Protein AF-A0A8D8B2Z1-F1 (afdb_monomer)

InterPro domains:
  IPR001060 FCH domain [PF00611] (16-86)
  IPR001060 FCH domain [SM00055] (7-92)
  IPR027267 AH/BAR domain superfamily [G3DSA:1.20.1270.60] (11-119)
  IPR027267 AH/BAR domain superfamily [SSF103657] (4-116)
  IPR031160 F-BAR domain [PS51741] (3-119)

Mean predicted aligned error: 5.33 Å

pLDDT: mean 93.52, std 8.11, range [49.59, 98.75]

Solvent-accessible surface area (backbone atoms only — not comparable to full-atom values): 6362 Å² total; per-residue (Å²): 134,87,86,56,69,91,80,71,42,50,72,98,79,70,49,30,65,61,53,52,54,50,53,56,54,48,52,50,53,56,41,51,53,53,28,49,54,41,48,54,53,25,53,54,30,46,52,50,20,54,52,30,45,55,50,19,55,54,31,69,65,56,64,84,64,97,60,36,70,56,32,55,51,54,17,53,55,29,44,54,51,17,50,53,27,47,56,47,27,54,54,33,52,52,48,31,50,53,43,49,51,50,40,53,53,50,52,52,49,55,51,50,54,52,53,66,76,72,109

Organism: Culex pipiens (NCBI:txid7175)

Secondary structure (DSSP, 8-state):
-PPPHHHHS--TT--HHHHHHHHHHHHHHHHHHHHHHHHHHHHHHHHHHHHHHHHHHHHHT--SSTTHHHHHHHHHHHHHHHHHHHHHHHHHHHHHHHHHHHHHHHHHHHHHHHHHTT-

Radius of gyration: 25.55 Å; Cα contacts (8 Å, |Δi|>4): 77; chains: 1; bounding box: 62×23×70 Å

Structure (mmCIF, N/CA/C/O backbone):
data_AF-A0A8D8B2Z1-F1
#
_entry.id   AF-A0A8D8B2Z1-F1
#
loop_
_atom_site.group_PDB
_atom_site.id
_atom_site.type_symbol
_atom_site.label_atom_id
_atom_site.label_alt_id
_atom_site.label_comp_id
_atom_site.label_asym_id
_atom_site.label_entity_id
_atom_site.label_seq_id
_atom_site.pdbx_PDB_ins_code
_atom_site.Cartn_x
_atom_site.Cartn_y
_atom_site.Cartn_z
_atom_site.occupancy
_atom_site.B_iso_or_equiv
_atom_site.auth_seq_id
_atom_site.auth_comp_id
_atom_site.auth_asym_id
_atom_site.auth_atom_id
_atom_site.pdbx_PDB_model_num
ATOM 1 N N . MET A 1 1 ? -35.536 -7.962 4.961 1.00 56.97 1 MET A N 1
ATOM 2 C CA . MET A 1 1 ? -35.765 -7.451 6.326 1.00 56.97 1 MET A CA 1
ATOM 3 C C . MET A 1 1 ? -34.394 -7.140 6.896 1.00 56.97 1 MET A C 1
ATOM 5 O O . MET A 1 1 ? -33.550 -8.027 6.867 1.00 56.97 1 MET A O 1
ATOM 9 N N . THR A 1 2 ? -34.116 -5.891 7.254 1.00 72.94 2 THR A N 1
ATOM 10 C CA . THR A 1 2 ? -32.857 -5.519 7.915 1.00 72.94 2 THR A CA 1
ATOM 11 C C . THR A 1 2 ? -32.929 -5.945 9.376 1.00 72.94 2 THR A C 1
ATOM 13 O O . THR A 1 2 ? -33.965 -5.772 10.006 1.00 72.94 2 THR A O 1
ATOM 16 N N . VAL A 1 3 ? -31.856 -6.548 9.877 1.00 82.06 3 VAL A N 1
ATOM 17 C CA . VAL A 1 3 ? -31.729 -6.991 11.270 1.00 82.06 3 VAL A CA 1
ATOM 18 C C . VAL A 1 3 ? -31.071 -5.849 12.047 1.00 82.06 3 VAL A C 1
ATOM 20 O O . VAL A 1 3 ? -29.980 -5.431 11.662 1.00 82.06 3 VAL A O 1
ATOM 23 N N . ASP A 1 4 ? -31.731 -5.322 13.081 1.00 89.88 4 ASP A N 1
ATOM 24 C CA . ASP A 1 4 ? -31.205 -4.239 13.927 1.00 89.88 4 ASP A CA 1
ATOM 25 C C . ASP A 1 4 ? -30.524 -4.819 15.175 1.00 89.88 4 ASP A C 1
ATOM 27 O O . ASP A 1 4 ? -31.029 -5.756 15.786 1.00 89.88 4 ASP A O 1
ATOM 31 N N . PHE A 1 5 ? -29.379 -4.277 15.591 1.00 92.94 5 PHE A N 1
ATOM 32 C CA . PHE A 1 5 ? -28.723 -4.715 16.825 1.00 92.94 5 PHE A CA 1
ATOM 33 C C . PHE A 1 5 ? -29.603 -4.515 18.067 1.00 92.94 5 PHE A C 1
ATOM 35 O O . PHE A 1 5 ? -29.543 -5.331 18.988 1.00 92.94 5 PHE A O 1
ATOM 42 N N . ASN A 1 6 ? -30.481 -3.511 18.061 1.00 90.69 6 ASN A N 1
ATOM 43 C CA . ASN A 1 6 ? -31.426 -3.264 19.149 1.00 90.69 6 ASN A CA 1
ATOM 44 C C . ASN A 1 6 ? -32.436 -4.395 19.360 1.00 90.69 6 ASN A C 1
ATOM 46 O O . ASN A 1 6 ? -33.009 -4.484 20.438 1.00 90.69 6 ASN A O 1
ATOM 50 N N . ASP A 1 7 ? -32.653 -5.271 18.381 1.00 92.25 7 ASP A N 1
ATOM 51 C CA . ASP A 1 7 ? -33.653 -6.335 18.496 1.00 92.25 7 ASP A CA 1
ATOM 52 C C . ASP A 1 7 ? -33.050 -7.661 19.000 1.00 92.25 7 ASP A C 1
ATOM 54 O O . ASP A 1 7 ? -33.778 -8.527 19.487 1.00 92.25 7 ASP A O 1
ATOM 58 N N . TYR A 1 8 ? -31.723 -7.842 18.909 1.00 91.44 8 TYR A N 1
ATOM 59 C CA . TYR A 1 8 ? -31.089 -9.169 19.045 1.00 91.44 8 TYR A CA 1
ATOM 60 C C . TYR A 1 8 ? -29.963 -9.264 20.085 1.00 91.44 8 TYR A C 1
ATOM 62 O O . TYR A 1 8 ? -29.480 -10.366 20.347 1.00 91.44 8 TYR A O 1
ATOM 70 N N . PHE A 1 9 ? -29.550 -8.160 20.715 1.00 93.75 9 PHE A N 1
ATOM 71 C CA . PHE A 1 9 ? -28.423 -8.139 21.663 1.00 93.75 9 PHE A CA 1
ATOM 72 C C . PHE A 1 9 ? -28.852 -7.998 23.139 1.00 93.75 9 PHE A C 1
ATOM 74 O O . PHE A 1 9 ? -28.111 -7.462 23.957 1.00 93.75 9 PHE A O 1
ATOM 81 N N . TRP A 1 10 ? -30.025 -8.518 23.515 1.00 90.56 10 TRP A N 1
ATOM 82 C CA . TRP A 1 10 ? -30.469 -8.546 24.918 1.00 90.56 10 TRP A CA 1
ATOM 83 C C . TRP A 1 10 ? -30.016 -9.828 25.627 1.00 90.56 10 TRP A C 1
ATOM 85 O O . TRP A 1 10 ? -29.117 -9.777 26.466 1.00 90.56 10 TRP A O 1
ATOM 95 N N . GLY A 1 11 ? -30.558 -10.985 25.218 1.00 88.44 11 GLY A N 1
ATOM 96 C CA . GLY A 1 11 ? -30.230 -12.309 25.768 1.00 88.44 11 GLY A CA 1
ATOM 97 C C . GLY A 1 11 ? -30.464 -12.449 27.284 1.00 88.44 11 GLY A C 1
ATOM 98 O O . GLY A 1 11 ? -30.608 -11.480 28.013 1.00 88.44 11 GLY A O 1
ATOM 99 N N . GLU A 1 12 ? -30.462 -13.674 27.810 1.00 90.81 12 GLU A N 1
ATOM 100 C CA . GLU A 1 12 ? -30.691 -13.897 29.256 1.00 90.81 12 GLU A CA 1
ATOM 101 C C . GLU A 1 12 ? -29.538 -13.391 30.140 1.00 90.81 12 GLU A C 1
ATOM 103 O O . GLU A 1 12 ? -29.710 -13.136 31.330 1.00 90.81 12 GLU A O 1
ATOM 108 N N . LYS A 1 13 ? -28.341 -13.252 29.557 1.00 91.31 13 LYS A N 1
ATOM 109 C CA . LYS A 1 13 ? -27.119 -12.832 30.258 1.00 91.31 13 LYS A CA 1
ATOM 110 C C . LYS A 1 13 ? -26.912 -11.316 30.276 1.00 91.31 13 LYS A C 1
ATOM 112 O O . LYS A 1 13 ? -25.945 -10.875 30.890 1.00 91.31 13 LYS A O 1
ATOM 117 N N . ASN A 1 14 ? -27.767 -10.540 29.600 1.00 89.75 14 ASN A N 1
ATOM 118 C CA . ASN A 1 14 ? -27.690 -9.076 29.511 1.00 89.75 14 ASN A CA 1
ATOM 119 C C . ASN A 1 14 ? -26.302 -8.541 29.102 1.00 89.75 14 ASN A C 1
ATOM 121 O O . ASN A 1 14 ? -25.871 -7.485 29.556 1.00 89.75 14 ASN A O 1
ATOM 125 N N . ASN A 1 15 ? -25.565 -9.282 28.269 1.00 93.19 15 ASN A N 1
ATOM 126 C CA . ASN A 1 15 ? -24.175 -8.976 27.918 1.00 93.19 15 ASN A CA 1
ATOM 127 C C . ASN A 1 15 ? -23.997 -8.480 26.476 1.00 93.19 15 ASN A C 1
ATOM 129 O O . ASN A 1 15 ? -22.863 -8.358 26.013 1.00 93.19 15 ASN A O 1
ATOM 133 N N . GLY A 1 16 ? -25.078 -8.221 25.737 1.00 93.44 16 GLY A N 1
ATOM 134 C CA . GLY A 1 16 ? -24.956 -7.887 24.320 1.00 93.44 16 GLY A CA 1
ATOM 135 C C . GLY A 1 16 ? -24.307 -6.531 24.048 1.00 93.44 16 GLY A C 1
ATOM 136 O O . GLY A 1 16 ? -23.599 -6.421 23.051 1.00 93.44 16 GLY A O 1
ATOM 137 N N . TYR A 1 17 ? -24.418 -5.552 24.956 1.00 91.44 17 TYR A N 1
ATOM 138 C CA . TYR A 1 17 ? -23.630 -4.316 24.856 1.00 91.44 17 TYR A CA 1
ATOM 139 C C . TYR A 1 17 ? -22.123 -4.610 24.834 1.00 91.44 17 TYR A C 1
ATOM 141 O O . TYR A 1 17 ? -21.425 -4.139 23.941 1.00 91.44 17 TYR A O 1
ATOM 149 N N . GLU A 1 18 ? -21.622 -5.450 25.748 1.00 91.62 18 GLU A N 1
ATOM 150 C CA . GLU A 1 18 ? -20.200 -5.823 25.781 1.00 91.62 18 GLU A CA 1
ATOM 151 C C . GLU A 1 18 ? -19.782 -6.526 24.482 1.00 91.62 18 GLU A C 1
ATOM 153 O O . GLU A 1 18 ? -18.720 -6.238 23.934 1.00 91.62 18 GLU A O 1
ATOM 158 N N . VAL A 1 19 ? -20.637 -7.397 23.932 1.00 94.00 19 VAL A N 1
ATOM 159 C CA . VAL A 1 19 ? -20.384 -8.048 22.636 1.00 94.00 19 VAL A CA 1
ATOM 160 C C . VAL A 1 19 ? -20.254 -7.013 21.514 1.00 94.00 19 VAL A C 1
ATOM 162 O O . VAL A 1 19 ? -19.293 -7.062 20.743 1.00 94.00 19 VAL A O 1
ATOM 165 N N . LEU A 1 20 ? -21.181 -6.055 21.429 1.00 93.50 20 LEU A N 1
ATOM 166 C CA . LEU A 1 20 ? -21.147 -4.986 20.426 1.00 93.50 20 LEU A CA 1
ATOM 167 C C . LEU A 1 20 ? -19.947 -4.051 20.620 1.00 93.50 20 LEU A C 1
ATOM 169 O O . LEU A 1 20 ? -19.302 -3.659 19.646 1.00 93.50 20 LEU A O 1
ATOM 173 N N . TYR A 1 21 ? -19.596 -3.744 21.866 1.00 91.44 21 TYR A N 1
ATOM 174 C CA . TYR A 1 21 ? -18.456 -2.907 22.214 1.00 91.44 21 TYR A CA 1
ATOM 175 C C . TYR A 1 21 ? -17.119 -3.564 21.841 1.00 91.44 21 TYR A C 1
ATOM 177 O O . TYR A 1 21 ? -16.233 -2.917 21.272 1.00 91.44 21 TYR A O 1
ATOM 185 N N . GLN A 1 22 ? -16.974 -4.870 22.082 1.00 92.06 22 GLN A N 1
ATOM 186 C CA . GLN A 1 22 ? -15.814 -5.629 21.612 1.00 92.06 22 GLN A CA 1
ATOM 187 C C . GLN A 1 22 ? -15.789 -5.724 20.082 1.00 92.06 22 GLN A C 1
ATOM 189 O O . GLN A 1 22 ? -14.739 -5.497 19.480 1.00 92.06 22 GLN A O 1
ATOM 194 N N . ASN A 1 23 ? -16.937 -5.954 19.435 1.00 93.12 23 ASN A N 1
ATOM 195 C CA . ASN A 1 23 ? -17.054 -5.928 17.973 1.00 93.12 23 ASN A CA 1
ATOM 196 C C . ASN A 1 23 ? -16.581 -4.593 17.373 1.00 93.12 23 ASN A C 1
ATOM 198 O O . ASN A 1 23 ? -15.789 -4.573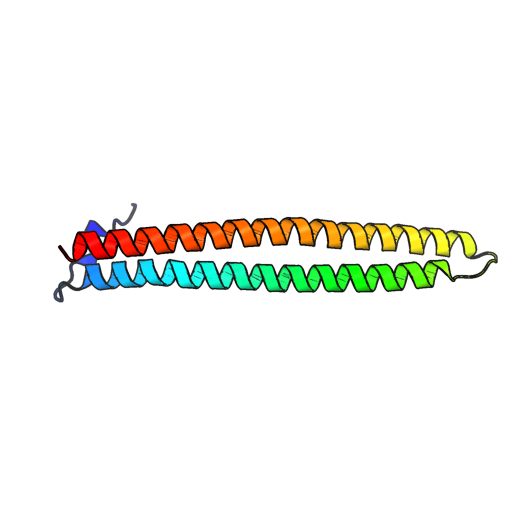 16.430 1.00 93.12 23 ASN A O 1
ATOM 202 N N . MET A 1 24 ? -16.986 -3.473 17.970 1.00 93.00 24 MET A N 1
ATOM 203 C CA . MET A 1 24 ? -16.515 -2.144 17.587 1.00 93.00 24 MET A CA 1
ATOM 204 C C . MET A 1 24 ? -14.982 -2.034 17.706 1.00 93.00 24 MET A C 1
ATOM 206 O O . MET A 1 24 ? -14.315 -1.588 16.770 1.00 93.00 24 MET A O 1
ATOM 210 N N . LYS A 1 25 ? -14.388 -2.498 18.817 1.00 91.00 25 LYS A N 1
ATOM 211 C CA . LYS A 1 25 ? -12.924 -2.504 19.001 1.00 91.00 25 LYS A CA 1
ATOM 212 C C . LYS A 1 25 ? -12.192 -3.338 17.952 1.00 91.00 25 LYS A C 1
ATOM 214 O O . LYS A 1 25 ? -11.144 -2.893 17.476 1.00 91.00 25 LYS A O 1
ATOM 219 N N . TYR A 1 26 ? -12.731 -4.494 17.561 1.00 94.69 26 TYR A N 1
ATOM 220 C CA . TYR A 1 26 ? -12.143 -5.326 16.505 1.00 94.69 26 TYR A CA 1
ATOM 221 C C . TYR A 1 26 ? -12.030 -4.578 15.172 1.00 94.69 26 TYR A C 1
ATOM 223 O O . TYR A 1 26 ? -11.026 -4.733 14.475 1.00 94.69 26 TYR A O 1
ATOM 231 N N . GLY A 1 27 ? -12.977 -3.687 14.857 1.00 95.00 27 GLY A N 1
ATOM 232 C CA . GLY A 1 27 ? -12.921 -2.846 13.656 1.00 95.00 27 GLY A CA 1
ATOM 233 C C . GLY A 1 27 ? -11.645 -1.998 13.551 1.00 95.00 27 GLY A C 1
ATOM 234 O O . GLY A 1 27 ? -11.111 -1.806 12.455 1.00 95.00 27 GLY A O 1
ATOM 235 N N . LEU A 1 28 ? -11.087 -1.550 14.683 1.00 95.44 28 LEU A N 1
ATOM 236 C CA . LEU A 1 28 ? -9.812 -0.825 14.701 1.00 95.44 28 LEU A CA 1
ATOM 237 C C . LEU A 1 28 ? -8.621 -1.733 14.367 1.00 95.44 28 LEU A C 1
ATOM 239 O O . LEU A 1 28 ? -7.725 -1.294 13.646 1.00 95.44 28 LEU A O 1
ATOM 243 N N . SER A 1 29 ? -8.605 -2.977 14.861 1.00 95.62 29 SER A N 1
ATOM 244 C CA . SER A 1 29 ? -7.554 -3.950 14.515 1.00 95.62 29 SER A CA 1
ATOM 245 C C . SER A 1 29 ? -7.588 -4.274 13.027 1.00 95.62 29 SER A C 1
ATOM 247 O O . SER A 1 29 ? -6.587 -4.089 12.339 1.00 95.62 29 SER A O 1
ATOM 249 N N . ALA A 1 30 ? -8.771 -4.614 12.507 1.00 97.69 30 ALA A N 1
ATOM 250 C CA . ALA A 1 30 ? -8.966 -4.929 11.094 1.00 97.69 30 ALA A CA 1
ATOM 251 C C . ALA A 1 30 ? -8.522 -3.775 10.175 1.00 97.69 30 ALA A C 1
ATOM 253 O O . ALA A 1 30 ? -7.900 -3.991 9.137 1.00 97.69 30 ALA A O 1
ATOM 254 N N . THR A 1 31 ? -8.778 -2.527 10.581 1.00 98.19 31 THR A N 1
ATOM 255 C CA . THR A 1 31 ? -8.323 -1.341 9.839 1.00 98.19 31 THR A CA 1
ATOM 256 C C . THR A 1 31 ? -6.793 -1.226 9.814 1.00 98.19 31 THR A C 1
ATOM 258 O O . THR A 1 31 ? -6.213 -0.895 8.778 1.00 98.19 31 THR A O 1
ATOM 261 N N . LYS A 1 32 ? -6.120 -1.496 10.940 1.00 97.62 32 LYS A N 1
ATOM 262 C CA . LYS A 1 32 ? -4.650 -1.456 11.026 1.00 97.62 32 LYS A CA 1
ATOM 263 C C . LYS A 1 32 ? -4.003 -2.564 10.197 1.00 97.62 32 LYS A C 1
ATOM 265 O O . LYS A 1 32 ? -3.056 -2.281 9.468 1.00 97.62 32 LYS A O 1
ATOM 270 N N . GLU A 1 33 ? -4.552 -3.773 10.251 1.00 98.25 33 GLU A N 1
ATOM 271 C CA . GLU A 1 33 ? -4.116 -4.911 9.431 1.00 98.25 33 GLU A CA 1
ATOM 272 C C . GLU A 1 33 ? -4.255 -4.602 7.932 1.00 98.25 33 GLU A C 1
ATOM 274 O O . GLU A 1 33 ? -3.339 -4.855 7.149 1.00 98.25 33 GLU A O 1
ATOM 279 N N . LEU A 1 34 ? -5.354 -3.955 7.525 1.00 98.44 34 LEU A N 1
ATOM 280 C CA . LEU A 1 34 ? -5.543 -3.516 6.141 1.00 98.44 34 LEU A CA 1
ATOM 281 C C . LEU A 1 34 ? -4.484 -2.487 5.706 1.00 98.44 34 LEU A C 1
ATOM 283 O O . LEU A 1 34 ? -3.959 -2.569 4.592 1.00 98.44 34 LEU A O 1
ATOM 287 N N . ALA A 1 35 ? -4.150 -1.524 6.572 1.00 98.50 35 ALA A N 1
ATOM 288 C CA . ALA A 1 35 ? -3.098 -0.546 6.293 1.00 98.50 35 ALA A CA 1
ATOM 289 C C . ALA A 1 35 ? -1.724 -1.215 6.129 1.00 98.50 35 ALA A C 1
ATOM 291 O O . ALA A 1 35 ? -0.945 -0.825 5.258 1.00 98.50 35 ALA A O 1
ATOM 292 N N . GLU A 1 36 ? -1.429 -2.223 6.950 1.00 98.50 36 GLU A N 1
ATOM 293 C CA . GLU A 1 36 ? -0.190 -2.994 6.878 1.00 98.50 36 GLU A CA 1
ATOM 294 C C . GLU A 1 36 ? -0.094 -3.806 5.585 1.00 98.50 36 GLU A C 1
ATOM 296 O O . GLU A 1 36 ? 0.913 -3.715 4.884 1.00 98.50 36 GLU A O 1
ATOM 301 N N . TYR A 1 37 ? -1.173 -4.480 5.182 1.00 98.69 37 TYR A N 1
ATOM 302 C CA . TYR A 1 37 ? -1.225 -5.182 3.900 1.00 98.69 37 TYR A CA 1
ATOM 303 C C . TYR A 1 37 ? -0.904 -4.259 2.713 1.00 98.69 37 TYR A C 1
ATOM 305 O O . TYR A 1 37 ? -0.102 -4.602 1.841 1.00 98.69 37 TYR A O 1
ATOM 313 N N . PHE A 1 38 ? -1.495 -3.059 2.667 1.00 98.69 38 PHE A N 1
ATOM 314 C CA . PHE A 1 38 ? -1.212 -2.115 1.583 1.00 98.69 38 PHE A CA 1
ATOM 315 C C . PHE A 1 38 ? 0.192 -1.509 1.656 1.00 98.69 38 PHE A C 1
ATOM 317 O O . PHE A 1 38 ? 0.757 -1.179 0.610 1.00 98.69 38 PHE A O 1
ATOM 324 N N . ARG A 1 39 ? 0.785 -1.405 2.851 1.00 98.56 39 ARG A N 1
ATOM 325 C CA . ARG A 1 39 ? 2.192 -1.022 3.014 1.00 98.56 39 ARG A CA 1
ATOM 326 C C . ARG A 1 39 ? 3.113 -2.078 2.406 1.00 98.56 39 ARG A C 1
ATOM 328 O O . ARG A 1 39 ? 3.950 -1.727 1.579 1.00 98.56 39 ARG A O 1
ATOM 335 N N . GLU A 1 40 ? 2.888 -3.354 2.711 1.00 98.69 40 GLU A N 1
ATOM 336 C CA . GLU A 1 40 ? 3.635 -4.460 2.101 1.00 98.69 40 GLU A CA 1
ATOM 337 C C . GLU A 1 40 ? 3.436 -4.516 0.587 1.00 98.69 40 GLU A C 1
ATOM 339 O O . GLU A 1 40 ? 4.389 -4.674 -0.181 1.00 98.69 40 GLU A O 1
ATOM 344 N N . ARG A 1 41 ? 2.207 -4.274 0.118 1.00 98.44 41 ARG A N 1
ATOM 345 C CA . ARG A 1 41 ? 1.947 -4.159 -1.316 1.00 98.44 41 ARG A CA 1
ATOM 346 C C . ARG A 1 41 ? 2.740 -3.014 -1.951 1.00 98.44 41 ARG A C 1
ATOM 348 O O . ARG A 1 41 ? 3.253 -3.193 -3.051 1.00 98.44 41 ARG A O 1
ATOM 355 N N . SER A 1 42 ? 2.856 -1.866 -1.285 1.00 98.56 42 SER A N 1
ATOM 356 C CA . SER A 1 42 ? 3.659 -0.733 -1.763 1.00 98.56 42 SER A CA 1
ATOM 357 C C . SER A 1 42 ? 5.144 -1.100 -1.861 1.00 98.56 42 SER A C 1
ATOM 359 O O . SER A 1 42 ? 5.759 -0.876 -2.903 1.00 98.56 42 SER A O 1
ATOM 361 N N . ASN A 1 43 ? 5.691 -1.775 -0.842 1.00 98.38 43 ASN A N 1
ATOM 362 C CA . ASN A 1 43 ? 7.080 -2.251 -0.825 1.00 98.38 43 ASN A CA 1
ATOM 363 C C . ASN A 1 43 ? 7.385 -3.191 -2.008 1.00 98.38 43 ASN A C 1
ATOM 365 O O . ASN A 1 43 ? 8.419 -3.056 -2.669 1.00 98.38 43 ASN A O 1
ATOM 369 N N . LEU A 1 44 ? 6.469 -4.117 -2.320 1.00 98.56 44 LEU A N 1
ATOM 370 C CA . LEU A 1 44 ? 6.601 -5.020 -3.471 1.00 98.56 44 LEU A CA 1
ATOM 371 C C . LEU A 1 44 ? 6.627 -4.263 -4.804 1.00 98.56 44 LEU A C 1
ATOM 373 O O . LEU A 1 44 ? 7.417 -4.577 -5.694 1.00 98.56 44 LEU A O 1
ATOM 377 N N . GLU A 1 45 ? 5.769 -3.258 -4.962 1.00 98.56 45 GLU A N 1
ATOM 378 C CA . GLU A 1 45 ? 5.706 -2.461 -6.189 1.00 98.56 45 GLU A CA 1
ATOM 379 C C . GLU A 1 45 ? 6.953 -1.570 -6.342 1.00 98.56 45 GLU A C 1
ATOM 381 O O . GLU A 1 45 ? 7.470 -1.427 -7.453 1.00 98.56 45 GLU A O 1
ATOM 386 N N . GLU A 1 46 ? 7.509 -1.053 -5.242 1.00 98.62 46 GLU A N 1
ATOM 387 C CA . G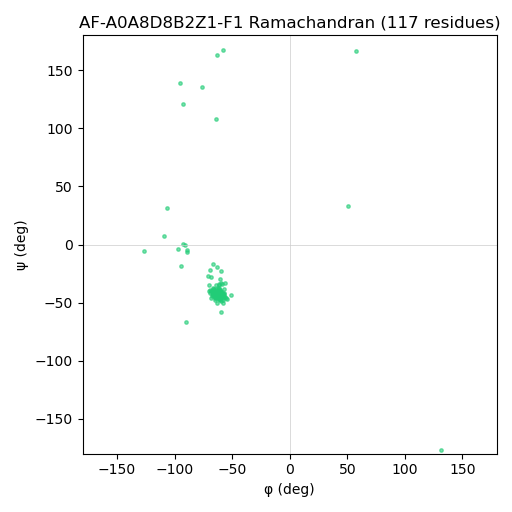LU A 1 46 ? 8.783 -0.325 -5.249 1.00 98.62 46 GLU A CA 1
ATOM 388 C C . GLU A 1 46 ? 9.952 -1.237 -5.648 1.00 98.62 46 GLU A C 1
ATOM 390 O O . GLU A 1 46 ? 10.792 -0.868 -6.477 1.00 98.62 46 GLU A O 1
ATOM 395 N N . TYR A 1 47 ? 9.994 -2.455 -5.103 1.00 98.56 47 TYR A N 1
ATOM 396 C CA . TYR A 1 47 ? 10.987 -3.458 -5.476 1.00 98.56 47 TYR A CA 1
ATOM 397 C C . TYR A 1 47 ? 10.916 -3.802 -6.972 1.00 98.56 47 TYR A C 1
ATOM 399 O O . TYR A 1 47 ? 11.947 -3.808 -7.653 1.00 98.56 47 TYR A O 1
ATOM 407 N N . ASN A 1 48 ? 9.709 -3.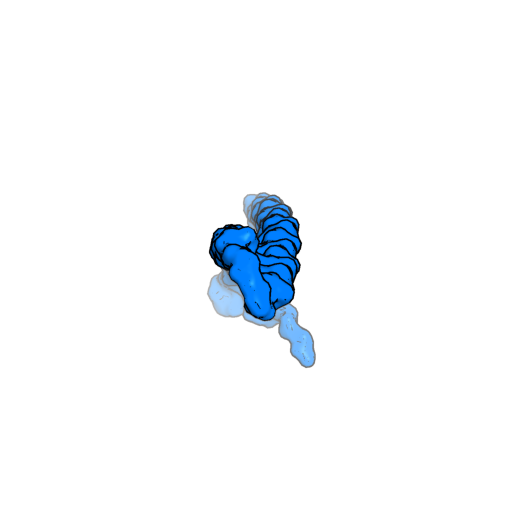995 -7.511 1.00 98.50 48 ASN A N 1
ATOM 408 C CA . ASN A 1 48 ? 9.496 -4.249 -8.938 1.00 98.50 48 ASN A CA 1
ATOM 409 C C . ASN A 1 48 ? 9.994 -3.091 -9.812 1.00 98.50 48 ASN A C 1
ATOM 411 O O . ASN A 1 48 ? 10.725 -3.325 -10.776 1.00 98.50 48 ASN A O 1
ATOM 415 N N . SER A 1 49 ? 9.676 -1.843 -9.454 1.00 98.62 49 SER A N 1
ATOM 416 C CA . SER A 1 49 ? 10.188 -0.658 -10.158 1.00 98.62 49 SER A CA 1
ATOM 417 C C . SER A 1 49 ? 11.725 -0.624 -10.172 1.00 98.62 49 SER A C 1
ATOM 419 O O . SER A 1 49 ? 12.350 -0.439 -11.222 1.00 98.62 49 SER A O 1
ATOM 421 N N . LYS A 1 50 ? 12.372 -0.908 -9.034 1.00 98.56 50 LYS A N 1
ATOM 422 C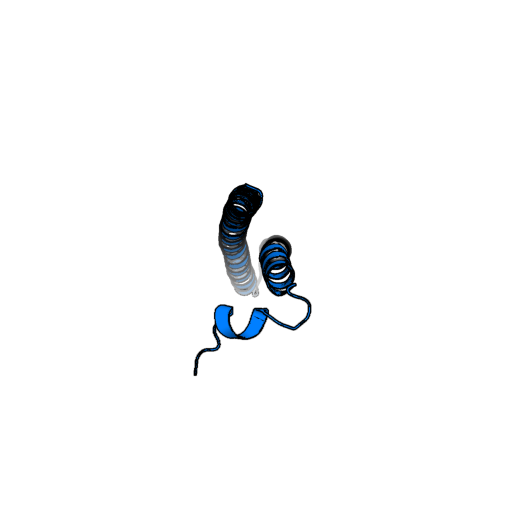 CA . LYS A 1 50 ? 13.841 -0.979 -8.940 1.00 98.56 50 LYS A CA 1
ATOM 423 C C . LYS A 1 50 ? 14.430 -2.080 -9.828 1.00 98.56 50 LYS A C 1
ATOM 425 O O . LYS A 1 50 ? 15.448 -1.846 -10.482 1.00 98.56 50 LYS A O 1
ATOM 430 N N . LEU A 1 51 ? 13.819 -3.266 -9.875 1.00 98.50 51 LEU A N 1
ATOM 431 C CA . LEU A 1 51 ? 14.276 -4.363 -10.738 1.00 98.50 51 LEU A CA 1
ATOM 432 C C . LEU A 1 51 ? 14.144 -4.026 -12.226 1.00 98.50 51 LEU A C 1
ATOM 434 O O . LEU A 1 51 ? 15.092 -4.238 -12.985 1.00 98.50 51 LEU A O 1
ATOM 438 N N . LEU A 1 52 ? 13.011 -3.456 -12.632 1.00 98.56 52 LEU A N 1
ATOM 439 C CA . LEU A 1 52 ? 12.778 -3.035 -14.013 1.00 98.56 52 LEU A CA 1
ATOM 440 C C . LEU A 1 52 ? 13.754 -1.935 -14.432 1.00 98.56 52 LEU A C 1
ATOM 442 O O . LEU A 1 52 ? 14.349 -2.020 -15.500 1.00 98.56 52 LEU A O 1
ATOM 446 N N . THR A 1 53 ? 14.023 -0.967 -13.556 1.00 98.31 53 THR A N 1
ATOM 447 C CA . THR A 1 53 ? 15.033 0.075 -13.804 1.00 98.31 53 THR A CA 1
ATOM 448 C C . THR A 1 53 ? 16.422 -0.531 -14.036 1.00 98.31 53 THR A C 1
ATOM 450 O O . THR A 1 53 ? 17.122 -0.168 -14.980 1.00 98.31 53 THR A O 1
ATOM 453 N N . LYS A 1 54 ? 16.822 -1.519 -13.222 1.00 98.00 54 LYS A N 1
ATOM 454 C CA . LYS A 1 54 ? 18.089 -2.243 -13.425 1.00 98.00 54 LYS A CA 1
ATOM 455 C C . LYS A 1 54 ? 18.121 -2.987 -14.764 1.00 98.00 54 LYS A C 1
ATOM 457 O O . LYS A 1 54 ? 19.162 -3.000 -15.418 1.00 98.00 54 LYS A O 1
ATOM 462 N N . LEU A 1 55 ? 17.012 -3.606 -15.169 1.00 97.25 55 LEU A N 1
ATOM 463 C CA . LEU A 1 55 ? 16.907 -4.316 -16.446 1.00 97.25 55 LEU A CA 1
ATOM 464 C C . LEU A 1 55 ? 16.982 -3.356 -17.644 1.00 97.25 55 LEU A C 1
ATOM 466 O O . LEU A 1 55 ? 17.738 -3.616 -18.579 1.00 97.25 55 LEU A O 1
ATOM 470 N N . ALA A 1 56 ? 16.278 -2.225 -17.585 1.00 96.88 56 ALA A N 1
ATOM 471 C CA . ALA A 1 56 ? 16.337 -1.181 -18.605 1.00 96.88 56 ALA A CA 1
ATOM 472 C C . ALA A 1 56 ? 17.767 -0.654 -18.808 1.00 96.88 56 ALA A C 1
ATOM 474 O O . ALA A 1 56 ? 18.235 -0.529 -19.941 1.00 96.88 56 ALA A O 1
ATOM 475 N N . ASN A 1 57 ? 18.504 -0.433 -17.715 1.00 95.44 57 ASN A N 1
ATOM 476 C CA . ASN A 1 57 ? 19.900 0.002 -17.778 1.00 95.44 57 ASN A CA 1
ATOM 477 C C . ASN A 1 57 ? 20.801 -1.024 -18.481 1.00 95.44 57 ASN A C 1
ATOM 479 O O . ASN A 1 57 ? 21.668 -0.637 -19.262 1.00 95.44 57 ASN A O 1
ATOM 483 N N . LYS A 1 58 ? 20.568 -2.329 -18.271 1.00 93.81 58 LYS A N 1
ATOM 484 C CA . LYS A 1 58 ? 21.281 -3.384 -19.012 1.00 93.81 58 LYS A CA 1
ATOM 485 C C . LYS A 1 58 ? 20.965 -3.340 -20.508 1.00 93.81 58 LYS A C 1
ATOM 487 O O . LYS A 1 58 ? 21.887 -3.433 -21.313 1.00 93.81 58 LYS A O 1
ATOM 492 N N . ALA A 1 59 ? 19.704 -3.139 -20.893 1.00 92.19 59 ALA A N 1
ATOM 493 C CA . ALA A 1 59 ? 19.335 -2.980 -22.303 1.00 92.19 59 ALA A CA 1
ATOM 494 C C . ALA A 1 59 ? 20.013 -1.752 -22.944 1.00 92.19 59 ALA A C 1
ATOM 496 O O . ALA A 1 59 ? 20.441 -1.815 -24.092 1.00 92.19 59 ALA A O 1
ATOM 497 N N . GLY A 1 60 ? 20.206 -0.669 -22.181 1.00 84.88 60 GLY A N 1
ATOM 498 C CA . GLY A 1 60 ? 20.949 0.518 -22.621 1.00 84.88 60 GLY A CA 1
ATOM 499 C C . GLY A 1 60 ? 22.448 0.306 -22.851 1.00 84.88 60 GLY A C 1
ATOM 500 O O . GLY A 1 60 ? 23.071 1.127 -23.516 1.00 84.88 60 GLY A O 1
ATOM 501 N N . SER A 1 61 ? 23.019 -0.786 -22.335 1.00 80.50 61 SER A N 1
ATOM 502 C CA . SER A 1 61 ? 24.403 -1.200 -22.608 1.00 80.50 61 SER A CA 1
ATOM 503 C C . SER A 1 61 ? 24.539 -2.146 -23.811 1.00 80.50 61 SER A C 1
ATOM 505 O O . SER A 1 61 ? 25.651 -2.551 -24.148 1.00 80.50 61 SER A O 1
ATOM 507 N N . GLY A 1 62 ? 23.423 -2.496 -24.469 1.00 70.50 62 GLY A N 1
ATOM 508 C CA . GLY A 1 62 ? 23.401 -3.301 -25.688 1.00 70.50 62 GLY A CA 1
ATOM 509 C C . GLY A 1 62 ? 24.101 -2.576 -26.837 1.00 70.50 62 GLY A C 1
ATOM 510 O O . GLY A 1 62 ? 23.605 -1.574 -27.344 1.00 70.50 62 GLY A O 1
ATOM 511 N N . GLY A 1 63 ? 25.283 -3.071 -27.207 1.00 69.88 63 GLY A N 1
ATOM 512 C CA . GLY A 1 63 ? 26.137 -2.495 -28.243 1.00 69.88 63 GLY A CA 1
ATOM 513 C C . GLY A 1 63 ? 25.520 -2.503 -29.645 1.00 69.88 63 GLY A C 1
ATOM 514 O O . GLY A 1 63 ? 24.555 -3.214 -29.930 1.00 69.88 63 GLY A O 1
ATOM 515 N N . GLY A 1 64 ? 26.112 -1.688 -30.522 1.00 74.31 64 GLY A N 1
ATOM 516 C CA . GLY A 1 64 ? 25.695 -1.512 -31.912 1.00 74.31 64 GLY A CA 1
ATOM 517 C C . GLY A 1 64 ? 25.683 -2.801 -32.742 1.00 74.31 64 GLY A C 1
ATOM 518 O O . GLY A 1 64 ? 26.204 -3.840 -32.348 1.00 74.31 64 GLY A O 1
ATOM 519 N N . GLY A 1 65 ? 25.067 -2.719 -33.919 1.00 86.81 65 GLY A N 1
ATOM 520 C CA . GLY A 1 65 ? 24.840 -3.855 -34.809 1.00 86.81 65 GLY A CA 1
ATOM 521 C C . GLY A 1 65 ? 23.392 -3.907 -35.288 1.00 86.81 65 GLY A C 1
ATOM 522 O O . GLY A 1 65 ? 22.581 -3.036 -34.966 1.00 86.81 65 GLY A O 1
ATOM 523 N N . THR A 1 66 ? 23.053 -4.946 -36.047 1.00 94.25 66 THR A N 1
ATOM 524 C CA . THR A 1 66 ? 21.729 -5.121 -36.675 1.00 94.25 66 THR A CA 1
ATOM 525 C C . THR A 1 66 ? 20.571 -5.184 -35.672 1.00 94.25 66 THR A C 1
ATOM 527 O O . THR A 1 66 ? 19.444 -4.853 -36.026 1.00 94.25 66 THR A O 1
ATOM 530 N N . PHE A 1 67 ? 20.839 -5.539 -34.411 1.00 92.12 67 PHE A N 1
ATOM 531 C CA . PHE A 1 67 ? 19.836 -5.608 -33.342 1.00 92.12 67 PHE A CA 1
ATOM 532 C C . PHE A 1 67 ? 19.691 -4.327 -32.504 1.00 92.12 67 PHE A C 1
ATOM 534 O O . PHE A 1 67 ? 18.855 -4.293 -31.604 1.00 92.12 67 PHE A O 1
ATOM 541 N N . SER A 1 68 ? 20.448 -3.261 -32.789 1.00 92.81 68 SER A N 1
ATOM 542 C CA . SER A 1 68 ? 20.382 -1.997 -32.033 1.00 92.81 68 SER A CA 1
ATOM 5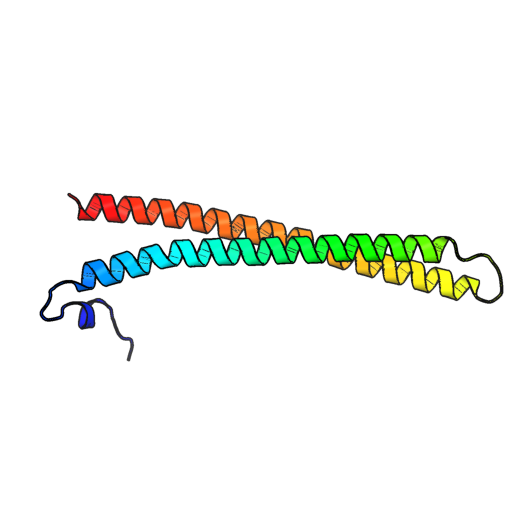43 C C . SER A 1 68 ? 18.951 -1.435 -31.863 1.00 92.81 68 SER A C 1
ATOM 545 O O . SER A 1 68 ? 18.577 -1.102 -30.735 1.00 92.81 68 SER A O 1
ATOM 547 N N . PRO A 1 69 ? 18.082 -1.424 -32.900 1.00 93.06 69 PRO A N 1
ATOM 548 C CA . PRO A 1 69 ? 16.700 -0.963 -32.739 1.00 93.06 69 PRO A CA 1
ATOM 549 C C . PRO A 1 69 ? 15.895 -1.767 -31.708 1.00 93.06 69 PRO A C 1
ATOM 551 O O . PRO A 1 69 ? 15.063 -1.200 -31.001 1.00 93.06 69 PRO A O 1
ATOM 554 N N . LEU A 1 70 ? 16.161 -3.073 -31.572 1.00 94.12 70 LEU A N 1
ATOM 555 C CA . LEU A 1 70 ? 15.477 -3.912 -30.585 1.00 94.12 70 LEU A CA 1
ATOM 556 C C . LEU A 1 70 ? 15.881 -3.537 -29.157 1.00 94.12 70 LEU A C 1
ATOM 558 O O . LEU A 1 70 ? 15.017 -3.461 -28.287 1.00 94.12 70 LEU A O 1
ATOM 562 N N . TRP A 1 71 ? 17.162 -3.244 -28.912 1.00 94.94 71 TRP A N 1
ATOM 563 C CA . TRP A 1 71 ? 17.633 -2.810 -27.592 1.00 94.94 71 TRP A CA 1
ATOM 564 C C . TRP A 1 71 ? 16.994 -1.492 -27.147 1.00 94.94 71 TRP A C 1
ATOM 566 O O . TRP A 1 71 ? 16.625 -1.356 -25.980 1.00 94.94 71 TRP A O 1
ATOM 576 N N . ILE A 1 72 ? 16.782 -0.553 -28.075 1.00 94.06 72 ILE A N 1
ATOM 577 C CA . ILE A 1 72 ? 16.091 0.719 -27.805 1.00 94.06 72 ILE A CA 1
ATOM 578 C C . ILE A 1 72 ? 14.630 0.476 -27.395 1.00 94.06 72 ILE A C 1
ATOM 580 O O . ILE A 1 72 ? 14.147 1.053 -26.415 1.00 94.06 72 ILE A O 1
ATOM 584 N N . ILE A 1 73 ? 13.924 -0.406 -28.110 1.00 95.69 73 ILE A N 1
ATOM 585 C CA . ILE A 1 73 ? 12.533 -0.762 -27.791 1.00 95.69 73 ILE A CA 1
ATOM 586 C C . ILE A 1 73 ? 12.461 -1.465 -26.430 1.00 95.69 73 ILE A C 1
ATOM 58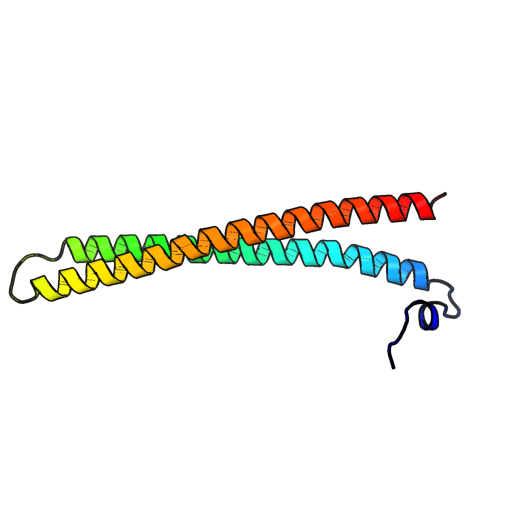8 O O . ILE A 1 73 ? 11.639 -1.103 -25.588 1.00 95.69 73 ILE A O 1
ATOM 592 N N . LEU A 1 74 ? 13.348 -2.428 -26.171 1.00 95.94 74 LEU A N 1
ATOM 593 C CA . LEU A 1 74 ? 13.396 -3.147 -24.895 1.00 95.94 74 LEU A CA 1
ATOM 594 C C . LEU A 1 74 ? 13.682 -2.208 -23.722 1.00 95.94 74 LEU A C 1
ATOM 596 O O . LEU A 1 74 ? 13.017 -2.299 -22.691 1.00 95.94 74 LEU A O 1
ATOM 600 N N . LYS A 1 75 ? 14.627 -1.275 -23.878 1.00 96.38 75 LYS A N 1
ATOM 601 C CA . LYS A 1 75 ? 14.923 -0.266 -22.858 1.00 96.38 75 LYS A CA 1
ATOM 602 C C . LYS A 1 75 ? 13.694 0.596 -22.565 1.00 96.38 75 LYS A C 1
ATOM 604 O O . LYS A 1 75 ? 13.225 0.600 -21.431 1.00 96.38 75 LYS A O 1
ATOM 609 N N . SER A 1 76 ? 13.153 1.266 -23.582 1.00 97.50 76 SER A N 1
ATOM 610 C CA . SER A 1 76 ? 12.053 2.228 -23.414 1.00 97.50 76 SER A CA 1
ATOM 611 C C . SER A 1 76 ? 10.781 1.592 -22.845 1.00 97.50 76 SER A C 1
ATOM 613 O O . SER A 1 76 ? 10.145 2.151 -21.952 1.00 97.50 76 SER A O 1
ATOM 615 N N . THR A 1 77 ? 10.420 0.392 -23.304 1.00 97.94 77 THR A N 1
ATOM 616 C CA . THR A 1 77 ? 9.256 -0.339 -22.773 1.00 97.94 77 THR A CA 1
ATOM 617 C C . THR A 1 77 ? 9.459 -0.766 -21.318 1.00 97.94 77 THR A C 1
ATOM 619 O O . THR A 1 77 ? 8.531 -0.668 -20.514 1.00 97.94 77 THR A O 1
ATOM 622 N N . THR A 1 78 ? 10.677 -1.168 -20.945 1.00 98.25 78 THR A N 1
ATOM 623 C CA . THR A 1 78 ? 11.016 -1.525 -19.560 1.00 98.25 78 THR A CA 1
ATOM 624 C C . THR A 1 78 ? 11.027 -0.298 -18.638 1.00 98.25 78 THR A C 1
ATOM 626 O O . THR A 1 78 ? 10.528 -0.381 -17.515 1.00 98.25 78 THR A O 1
ATOM 629 N N . GLU A 1 79 ? 11.531 0.851 -19.103 1.00 98.38 79 GLU A N 1
ATOM 630 C CA . GLU A 1 79 ? 11.465 2.134 -18.378 1.00 98.38 79 GLU A CA 1
ATOM 631 C C . GLU A 1 79 ? 10.010 2.532 -18.118 1.00 98.38 79 GLU A C 1
ATOM 633 O O . GLU A 1 79 ? 9.628 2.776 -16.974 1.00 98.38 79 GLU A O 1
ATOM 638 N N . ARG A 1 80 ? 9.164 2.470 -19.153 1.00 98.50 80 ARG A N 1
ATOM 639 C CA . ARG A 1 80 ? 7.725 2.742 -19.041 1.00 98.50 80 ARG A CA 1
ATOM 640 C C . ARG A 1 80 ? 7.047 1.840 -18.007 1.00 98.50 80 ARG A C 1
ATOM 642 O O . ARG A 1 80 ? 6.219 2.303 -17.226 1.00 98.50 80 ARG A O 1
ATOM 649 N N . LEU A 1 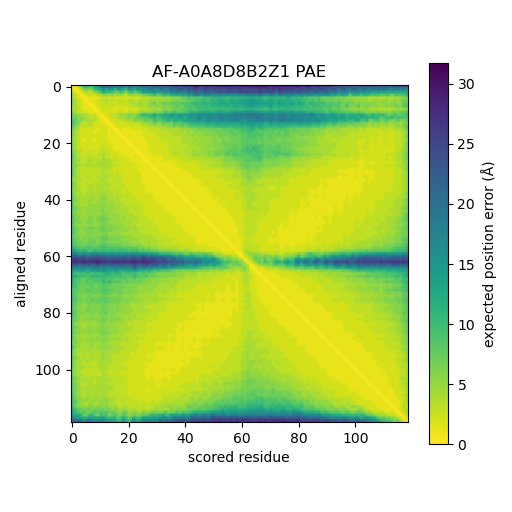81 ? 7.386 0.550 -17.982 1.00 98.44 81 LEU A N 1
ATOM 650 C CA . LEU A 1 81 ? 6.832 -0.380 -16.999 1.00 98.44 81 LEU A CA 1
ATOM 651 C C . LEU A 1 81 ? 7.300 -0.037 -15.575 1.00 98.44 81 LEU A C 1
ATOM 653 O O . LEU A 1 81 ? 6.489 -0.048 -14.650 1.00 98.44 81 LEU A O 1
ATOM 657 N N . SER A 1 82 ? 8.574 0.331 -15.402 1.00 98.69 82 SER A N 1
ATOM 658 C CA . SER A 1 82 ? 9.104 0.808 -14.118 1.00 98.69 82 SER A CA 1
ATOM 659 C C . SER A 1 82 ? 8.344 2.034 -13.600 1.00 98.69 82 SER A C 1
ATOM 661 O O . SER A 1 82 ? 7.958 2.066 -12.428 1.00 98.69 82 SER A O 1
ATOM 663 N N . GLU A 1 83 ? 8.063 3.006 -14.473 1.00 98.44 83 GLU A N 1
ATOM 664 C CA . GLU A 1 83 ? 7.287 4.209 -14.142 1.00 98.44 83 GLU A CA 1
ATOM 665 C C . GLU A 1 83 ? 5.872 3.869 -13.656 1.00 98.44 83 GLU A C 1
ATOM 667 O O . GLU A 1 83 ? 5.387 4.463 -12.693 1.00 98.44 83 GLU A O 1
ATOM 672 N N . LEU A 1 84 ? 5.205 2.891 -14.279 1.00 98.62 84 LEU A N 1
ATOM 673 C CA . LEU A 1 84 ? 3.869 2.450 -13.861 1.00 98.62 84 LEU A CA 1
ATOM 674 C C . LEU A 1 84 ? 3.879 1.839 -12.454 1.00 98.62 84 LEU A C 1
ATOM 676 O O . LEU A 1 84 ? 2.969 2.103 -11.664 1.00 98.62 84 LEU A O 1
ATOM 680 N N . HIS A 1 85 ? 4.906 1.053 -12.121 1.00 98.69 85 HIS A N 1
ATOM 681 C CA . HIS A 1 85 ? 5.092 0.539 -10.763 1.00 98.69 85 HIS A CA 1
ATOM 682 C C . HIS A 1 85 ? 5.336 1.681 -9.764 1.00 98.69 85 HIS A C 1
ATOM 684 O O . HIS A 1 85 ? 4.663 1.735 -8.735 1.00 98.69 85 HIS A O 1
ATOM 690 N N . ALA A 1 86 ? 6.203 2.645 -10.091 1.00 98.44 86 ALA A N 1
ATOM 691 C CA . ALA A 1 86 ? 6.461 3.811 -9.242 1.00 98.44 86 ALA A CA 1
ATOM 692 C C . ALA A 1 86 ? 5.202 4.675 -9.018 1.00 98.44 86 ALA A C 1
ATOM 694 O O . ALA A 1 86 ? 4.912 5.089 -7.895 1.00 98.44 86 ALA A O 1
ATOM 695 N N . ALA A 1 87 ? 4.391 4.890 -10.056 1.00 98.44 87 ALA A N 1
ATOM 696 C CA . ALA A 1 87 ? 3.113 5.590 -9.933 1.00 98.44 87 ALA A CA 1
ATOM 697 C C . ALA A 1 87 ? 2.119 4.823 -9.041 1.00 98.44 87 ALA A C 1
ATOM 699 O O . ALA A 1 87 ? 1.341 5.426 -8.297 1.00 98.44 87 ALA A O 1
ATOM 700 N N . LYS A 1 88 ? 2.142 3.485 -9.077 1.00 98.19 88 LYS A N 1
ATOM 701 C CA . LYS A 1 88 ? 1.315 2.661 -8.188 1.00 98.19 88 LYS A CA 1
ATOM 702 C C . LYS A 1 88 ? 1.761 2.776 -6.728 1.00 98.19 88 LYS A C 1
ATOM 704 O O . LYS A 1 88 ? 0.893 2.893 -5.868 1.00 98.19 88 LYS A O 1
ATOM 709 N N . VAL A 1 89 ? 3.068 2.821 -6.453 1.00 98.75 89 VAL A N 1
ATOM 710 C CA . VAL A 1 89 ? 3.617 3.083 -5.106 1.00 98.75 89 VAL A CA 1
ATOM 711 C C . VAL A 1 89 ? 3.059 4.388 -4.542 1.00 98.75 89 VAL A C 1
ATOM 713 O O . VAL A 1 89 ? 2.562 4.403 -3.422 1.00 98.75 89 VAL A O 1
ATOM 716 N N . GLN A 1 90 ? 3.046 5.470 -5.328 1.00 98.38 90 GLN A N 1
ATOM 717 C CA . GLN A 1 90 ? 2.482 6.753 -4.884 1.00 98.38 90 GLN A CA 1
ATOM 718 C C . GLN A 1 90 ? 1.002 6.632 -4.488 1.00 98.38 90 GLN A C 1
ATOM 720 O O . GLN A 1 90 ? 0.602 7.105 -3.424 1.00 98.38 90 GLN A O 1
ATOM 725 N N . LYS A 1 91 ? 0.193 5.948 -5.309 1.00 98.62 91 LYS A N 1
ATOM 726 C CA . LYS A 1 91 ? -1.234 5.720 -5.021 1.00 98.62 91 LYS A CA 1
ATOM 727 C C . LYS A 1 91 ? -1.451 4.855 -3.777 1.00 98.62 91 LYS A C 1
ATOM 729 O O . LYS A 1 91 ? -2.341 5.148 -2.984 1.00 98.62 91 LYS A O 1
ATOM 734 N N . LEU A 1 92 ? -0.651 3.804 -3.605 1.00 98.62 92 LEU A N 1
ATOM 735 C CA . LEU A 1 92 ? -0.722 2.919 -2.440 1.00 98.62 92 LEU A CA 1
ATOM 736 C C . LEU A 1 92 ? -0.318 3.648 -1.158 1.00 98.62 92 LEU A C 1
ATOM 738 O O . LEU A 1 92 ? -0.996 3.509 -0.145 1.00 98.62 92 LEU A O 1
ATOM 742 N N . SER A 1 93 ? 0.725 4.473 -1.206 1.00 98.25 93 SER A N 1
ATOM 743 C CA . SER A 1 93 ? 1.161 5.278 -0.063 1.00 98.25 93 SER A CA 1
ATOM 744 C C . SER A 1 93 ? 0.093 6.281 0.381 1.00 98.25 93 SER A C 1
ATOM 746 O O . SER A 1 93 ? -0.167 6.406 1.578 1.00 98.25 93 SER A O 1
ATOM 748 N N . GLU A 1 94 ? -0.588 6.943 -0.561 1.00 98.50 94 GLU A N 1
ATOM 749 C CA . GLU A 1 94 ? -1.708 7.834 -0.226 1.00 98.50 94 GLU A CA 1
ATOM 750 C C . GLU A 1 94 ? -2.907 7.056 0.342 1.00 98.50 94 GLU A C 1
ATOM 752 O O . GLU A 1 94 ? -3.534 7.488 1.309 1.00 98.50 94 GLU A O 1
ATOM 757 N N . LEU A 1 95 ? -3.201 5.864 -0.188 1.00 98.56 95 LEU A N 1
ATOM 758 C CA . LEU A 1 95 ? -4.237 4.994 0.370 1.00 98.56 95 LEU A CA 1
ATOM 759 C C . LEU A 1 95 ? -3.915 4.579 1.815 1.00 98.56 95 LEU A C 1
ATOM 761 O O . LEU A 1 95 ? -4.771 4.701 2.688 1.00 98.56 95 LEU A O 1
ATOM 765 N N . VAL A 1 96 ? -2.679 4.151 2.093 1.00 98.69 96 VAL A N 1
ATOM 766 C CA . VAL A 1 96 ? -2.221 3.794 3.449 1.00 98.69 96 VAL A CA 1
ATOM 767 C C . VAL A 1 96 ? -2.364 4.976 4.406 1.00 98.69 96 VAL A C 1
ATOM 769 O O . VAL A 1 96 ? -2.807 4.793 5.542 1.00 98.69 96 VAL A O 1
ATOM 772 N N . LYS A 1 97 ? -2.041 6.193 3.956 1.00 98.56 97 LYS A N 1
ATOM 773 C CA . LYS A 1 97 ? -2.221 7.419 4.744 1.00 98.56 97 LYS A CA 1
ATOM 774 C C . LYS A 1 97 ? -3.693 7.652 5.092 1.00 98.56 97 LYS A C 1
ATOM 776 O O . LYS A 1 97 ? -4.002 7.922 6.250 1.00 98.56 97 LYS A O 1
ATOM 781 N N . ASN A 1 98 ? -4.598 7.488 4.128 1.00 98.56 98 ASN A N 1
ATOM 782 C CA . ASN A 1 98 ? -6.037 7.635 4.357 1.00 98.56 98 ASN A CA 1
ATOM 783 C C . ASN A 1 98 ? -6.589 6.577 5.325 1.00 98.56 98 ASN A C 1
ATOM 785 O O . ASN A 1 98 ? -7.342 6.921 6.233 1.00 98.56 98 ASN A O 1
ATOM 789 N N . ILE A 1 99 ? -6.169 5.314 5.193 1.00 98.56 99 ILE A N 1
ATOM 790 C CA . ILE A 1 99 ? -6.572 4.239 6.117 1.00 98.56 99 ILE A CA 1
ATOM 791 C C . ILE A 1 99 ? -6.028 4.507 7.528 1.00 98.56 99 ILE A C 1
ATOM 793 O O . ILE A 1 99 ? -6.752 4.354 8.509 1.00 98.56 99 ILE A O 1
ATOM 797 N N . THR A 1 100 ? -4.776 4.958 7.642 1.00 98.25 100 THR A N 1
ATOM 798 C CA . THR A 1 100 ? -4.164 5.310 8.936 1.00 98.25 100 THR A CA 1
ATOM 799 C C . THR A 1 100 ? -4.921 6.448 9.614 1.00 98.25 100 THR A C 1
ATOM 801 O O . THR A 1 100 ? -5.270 6.338 10.787 1.00 98.25 100 THR A O 1
ATOM 804 N N . LYS A 1 101 ? -5.254 7.506 8.864 1.00 98.44 101 LYS A N 1
ATOM 805 C CA . LYS A 1 101 ? -6.062 8.620 9.372 1.00 98.44 101 LYS A CA 1
ATOM 806 C C . LYS A 1 101 ? -7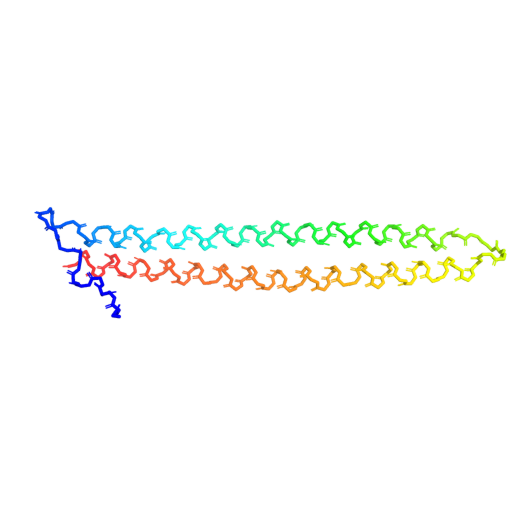.429 8.140 9.868 1.00 98.44 101 LYS A C 1
ATOM 808 O O . LYS A 1 101 ? -7.851 8.512 10.959 1.00 98.44 101 LYS A O 1
ATOM 813 N N . TYR A 1 102 ? -8.095 7.273 9.106 1.00 98.38 102 TYR A N 1
ATOM 814 C CA . TYR A 1 102 ? -9.360 6.676 9.529 1.00 98.38 102 TYR A CA 1
ATOM 815 C C . TYR A 1 102 ? -9.208 5.852 10.821 1.00 98.38 102 TYR A C 1
ATOM 817 O O . TYR A 1 102 ? -10.036 5.970 11.721 1.00 98.38 102 TYR A O 1
ATOM 825 N N . ALA A 1 103 ? -8.128 5.078 10.970 1.00 98.00 103 ALA A N 1
ATOM 826 C CA . ALA A 1 103 ? -7.855 4.334 12.201 1.00 98.00 103 ALA A CA 1
ATOM 827 C C . ALA A 1 103 ? -7.694 5.259 13.425 1.00 98.00 103 ALA A C 1
ATOM 829 O O . ALA A 1 103 ? -8.172 4.937 14.513 1.00 98.00 103 ALA A O 1
ATOM 830 N N . GLU A 1 104 ? -7.051 6.418 13.264 1.00 97.56 104 GLU A N 1
ATOM 831 C CA . GLU A 1 104 ? -6.920 7.424 14.327 1.00 97.56 104 GLU A CA 1
ATOM 832 C C . GLU A 1 104 ? -8.270 8.045 14.708 1.00 97.56 104 GLU A C 1
ATOM 834 O O . GLU A 1 104 ? -8.575 8.197 15.893 1.00 97.56 104 GLU A O 1
ATOM 839 N N . GLU A 1 105 ? -9.097 8.386 13.718 1.00 97.06 105 GLU A N 1
ATOM 840 C CA . GLU A 1 105 ? -10.453 8.901 13.936 1.00 97.06 105 GLU A CA 1
ATOM 841 C C . GLU A 1 105 ? -11.338 7.869 14.645 1.00 97.06 105 GLU A C 1
ATOM 843 O O . GLU A 1 105 ? -12.037 8.201 15.605 1.00 97.06 105 GLU A O 1
ATOM 848 N N . LEU A 1 106 ? -11.256 6.604 14.227 1.00 95.81 106 LEU A N 1
ATOM 849 C CA . LEU A 1 106 ? -11.967 5.493 14.848 1.00 95.81 106 LEU A CA 1
ATOM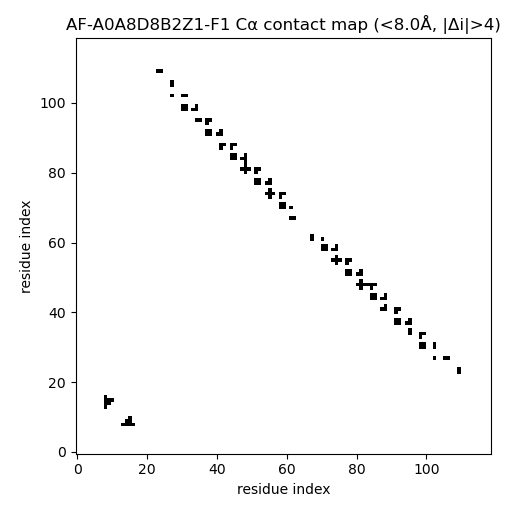 850 C C . LEU A 1 106 ? -11.522 5.292 16.304 1.00 95.81 106 LEU A C 1
ATOM 852 O O . LEU A 1 106 ? -12.356 5.150 17.196 1.00 95.81 106 LEU A O 1
ATOM 856 N N . HIS A 1 107 ? -10.216 5.373 16.576 1.00 95.75 107 HIS A N 1
ATOM 857 C CA . HIS A 1 107 ? -9.686 5.289 17.936 1.00 95.75 107 HIS A CA 1
ATOM 858 C C . HIS A 1 107 ? -10.207 6.416 18.844 1.00 95.75 107 HIS A C 1
ATOM 860 O O . HIS A 1 107 ? -10.587 6.149 19.985 1.00 95.75 107 HIS A O 1
ATOM 866 N N . LYS A 1 108 ? -10.282 7.657 18.338 1.00 95.81 108 LYS A N 1
ATOM 867 C CA . LYS A 1 108 ? -10.874 8.789 19.074 1.00 95.81 108 LYS A CA 1
ATOM 868 C C . LYS A 1 108 ? -12.346 8.534 19.395 1.00 95.81 108 LYS A C 1
ATOM 870 O O . LYS A 1 108 ? -12.734 8.682 20.549 1.00 95.81 108 LYS A O 1
ATOM 875 N N . LYS A 1 109 ? -13.136 8.074 18.418 1.00 94.06 109 LYS A N 1
ATOM 876 C CA . LYS A 1 109 ? -14.552 7.726 18.630 1.00 94.06 109 LYS A CA 1
ATOM 877 C C . LYS A 1 109 ? -14.734 6.636 19.684 1.00 94.06 109 LYS A C 1
ATOM 879 O O . LYS A 1 109 ? -15.580 6.775 20.557 1.00 94.06 109 LYS A O 1
ATOM 884 N N . HIS A 1 110 ? -13.912 5.585 19.656 1.00 93.44 110 HIS A N 1
ATOM 885 C CA . HIS A 1 110 ? -13.977 4.519 20.664 1.00 93.44 110 HIS A CA 1
ATOM 886 C C . HIS A 1 110 ? -13.701 5.032 22.082 1.00 93.44 110 HIS A C 1
ATOM 888 O O . HIS A 1 110 ? -14.268 4.510 23.041 1.00 93.44 110 HIS A O 1
ATOM 894 N N . LYS A 1 111 ? -12.820 6.031 22.223 1.00 92.31 111 LYS A N 1
ATOM 895 C CA . LYS A 1 111 ? -12.547 6.672 23.511 1.00 92.31 111 LYS A CA 1
ATOM 896 C C . LYS A 1 111 ? -13.760 7.470 23.998 1.00 92.31 111 LYS A C 1
ATOM 898 O O . LYS A 1 111 ? -14.145 7.280 25.143 1.00 92.31 111 LYS A O 1
ATOM 903 N N . THR A 1 112 ? -14.385 8.264 23.127 1.00 92.81 112 THR A N 1
ATOM 904 C CA . THR A 1 112 ? -15.607 9.021 23.450 1.00 92.81 112 THR A CA 1
ATOM 905 C C . THR A 1 112 ? -16.743 8.104 23.897 1.00 92.81 112 THR A C 1
ATOM 907 O O . THR A 1 112 ? -17.259 8.296 24.988 1.00 92.81 112 THR A O 1
ATOM 910 N N . VAL A 1 113 ? -17.047 7.045 23.136 1.00 90.81 113 VAL A N 1
ATOM 911 C CA . VAL A 1 113 ? -18.090 6.066 23.512 1.00 90.81 113 VAL A CA 1
ATOM 912 C C . VAL A 1 113 ? -17.795 5.442 24.875 1.00 90.81 113 VAL A C 1
ATOM 914 O O . VAL A 1 113 ? -18.680 5.282 25.702 1.00 90.81 113 VAL A O 1
ATOM 917 N N . LYS A 1 114 ? -16.529 5.107 25.152 1.00 88.69 114 LYS A N 1
ATOM 918 C CA . LYS A 1 114 ? -16.155 4.568 26.462 1.00 88.69 114 LYS A CA 1
ATOM 919 C C . LYS A 1 114 ? -16.415 5.572 27.591 1.00 88.69 114 LYS A C 1
ATOM 921 O O . LYS A 1 114 ? -16.830 5.152 28.663 1.00 88.69 114 LYS A O 1
ATOM 926 N N . GLU A 1 115 ? -16.104 6.848 27.382 1.00 90.81 115 GLU A N 1
ATOM 927 C CA . GLU A 1 115 ? -16.277 7.907 28.384 1.00 90.81 115 GLU A CA 1
ATOM 928 C C . GLU A 1 115 ? -17.758 8.210 28.647 1.00 90.81 115 GLU A C 1
ATOM 930 O O . GLU A 1 115 ? -18.131 8.337 29.808 1.00 90.81 115 GLU A O 1
ATOM 935 N N . GLU A 1 116 ? -18.591 8.255 27.603 1.00 89.31 116 GLU A N 1
ATOM 936 C CA . GLU A 1 116 ? -20.043 8.479 27.703 1.00 89.31 116 GLU A CA 1
ATOM 937 C C . GLU A 1 116 ? -20.760 7.345 28.448 1.00 89.31 116 GLU A C 1
ATOM 939 O O . GLU A 1 116 ? -21.634 7.609 29.263 1.00 89.31 116 GLU A O 1
ATOM 944 N N . GLU A 1 117 ? -20.346 6.097 28.230 1.00 78.81 117 GLU A N 1
ATOM 945 C CA . GLU A 1 117 ? -20.984 4.909 28.820 1.00 78.81 117 GLU A CA 1
ATOM 946 C C . GLU A 1 117 ? -20.399 4.521 30.194 1.00 78.81 117 GLU A C 1
ATOM 948 O O . GLU A 1 117 ? -20.881 3.596 30.845 1.00 78.81 117 GLU A O 1
ATOM 953 N N . SER A 1 118 ? -19.320 5.188 30.631 1.00 71.38 118 SER A N 1
ATOM 954 C CA . SER A 1 118 ? -18.729 5.007 31.971 1.00 71.38 118 SER A CA 1
ATOM 955 C C . SER A 1 118 ? -19.191 6.066 32.984 1.00 71.38 118 SER A C 1
ATOM 957 O O . SER A 1 118 ? -18.755 6.005 34.138 1.00 71.38 118 SER A O 1
ATOM 959 N N . GLY A 1 119 ? -19.983 7.054 32.551 1.00 49.59 119 GLY A N 1
ATOM 960 C CA . GLY A 1 119 ? -20.574 8.108 33.386 1.00 49.59 119 GLY A CA 1
ATOM 961 C C . GLY A 1 119 ? -21.994 7.773 33.813 1.00 49.59 119 GLY A C 1
ATOM 962 O O . GLY A 1 119 ? -22.349 8.170 34.945 1.00 49.59 119 GLY A O 1
#

Nearest PDB structures (foldseek):
  9eom-assembly1_A-2  TM=5.649E-01  e=5.511E-01  Synechocystis sp. PCC 6803
  9eom-assembly1_A-4  TM=5.649E-01  e=5.511E-01  Synechocystis sp. PCC 6803
  9eom-assembly1_A-6  TM=5.649E-01  e=5.511E-01  Synechocystis sp. PCC 6803
  9eom-assembly1_A-8  TM=5.649E-01  e=5.511E-01  Synechocystis sp. PCC 6803
  9eon-assembly1_A  TM=5.712E-01  e=6.194E-01  Synechocystis sp. PCC 6803

Foldseek 3Di:
DDDDLVVPQCDPVRCSVVVVLVVLVVVLVVLVVVLVVLVVVLVVLLVQLVVLQVVLVVLVVDDDDPCVVVSVVSNVVSNVSSVVSVVVSVVSVVVSVVSVVVSVVSVVVSVVVVVVVVD

Sequence (119 aa):
MTVDFNDYFWGEKNNGYEVLYQNMKYGLSATKELAEYFRERSNLEEYNSKLLTKLANKAGSGGGGTFSPLWIILKSTTERLSELHAAKVQKLSELVKNITKYAEELHKKHKTVKEEESG